Protein AF-A0A430JVH4-F1 (afdb_monomer_lite)

Secondary structure (DSSP, 8-state):
------------------S--TT-------PPP-------------PPPEEE-TTS-EEES-EEE-TT--HHHHHHHHHHHHHTT--EEE--GGGS-HHHHHHHHHHH---GGG-EEEEEE-GGG-SHHHHHHHHHHHHHHHT-S--SEEEESS-------S---------

Foldseek 3Di:
DDDDDDDDDDDDDDDDDPPDDPPPPDPPPDDDPDDPDPDDPDPPPDDADWDQDPVRDIDGPDEDEQAPPDLVRLLVCLLVCVVVPHQEYEEEVVRVNLLSQLVNVVVNPPPNVSHAYEYEYEPVCPDPVSVVVVVVVSCVSSVHPDHNYYYHPDDDDDPPPPDDPPDDDDD

Structure (mmCIF, N/CA/C/O backbone):
data_AF-A0A430JVH4-F1
#
_entry.id   AF-A0A430JVH4-F1
#
loop_
_atom_site.group_PDB
_atom_site.id
_atom_site.type_symbol
_atom_site.label_atom_id
_atom_site.label_alt_id
_atom_site.label_comp_id
_atom_site.label_asym_id
_atom_site.label_entity_id
_atom_site.label_seq_id
_atom_site.pdbx_PDB_ins_code
_atom_site.Cartn_x
_atom_site.Cartn_y
_atom_site.Cartn_z
_atom_site.occupancy
_atom_site.B_iso_or_equiv
_atom_site.auth_seq_id
_atom_site.auth_comp_id
_atom_site.auth_asym_id
_atom_site.auth_atom_id
_atom_site.pdbx_PDB_model_num
ATOM 1 N N . MET A 1 1 ? 38.873 -17.506 11.733 1.00 33.72 1 MET A N 1
ATOM 2 C CA . MET A 1 1 ? 40.228 -17.016 11.383 1.00 33.72 1 MET A CA 1
ATOM 3 C C . MET A 1 1 ? 40.065 -16.053 10.216 1.00 33.72 1 MET A C 1
ATOM 5 O O . MET A 1 1 ? 39.744 -16.493 9.129 1.00 33.72 1 MET A O 1
ATOM 9 N N . CYS A 1 2 ? 39.865 -14.765 10.485 1.00 24.67 2 CYS A N 1
ATOM 10 C CA . CYS A 1 2 ? 40.902 -13.756 10.731 1.00 24.67 2 CYS A CA 1
ATOM 11 C C . CYS A 1 2 ? 41.725 -13.458 9.471 1.00 24.67 2 CYS A C 1
ATOM 13 O O . CYS A 1 2 ? 42.606 -14.238 9.124 1.00 24.67 2 CYS A O 1
ATOM 15 N N . ASN A 1 3 ? 41.503 -12.289 8.864 1.00 29.66 3 ASN A N 1
ATOM 16 C CA . ASN A 1 3 ? 42.648 -11.437 8.570 1.00 29.66 3 ASN A CA 1
ATOM 17 C C . ASN A 1 3 ? 42.282 -9.946 8.562 1.00 29.66 3 ASN A C 1
ATOM 19 O O . ASN A 1 3 ? 41.689 -9.422 7.623 1.00 29.66 3 ASN A O 1
ATOM 23 N N . GLU A 1 4 ? 42.669 -9.286 9.652 1.00 30.41 4 GLU A N 1
ATOM 24 C CA . GLU A 1 4 ? 42.861 -7.845 9.767 1.00 30.41 4 GLU A CA 1
ATOM 25 C C . GLU A 1 4 ? 44.056 -7.396 8.909 1.00 30.41 4 GLU A C 1
ATOM 27 O O . GLU A 1 4 ? 45.130 -7.994 8.957 1.00 30.41 4 GLU A O 1
ATOM 32 N N . ARG A 1 5 ? 43.935 -6.242 8.243 1.00 38.41 5 ARG A N 1
ATOM 33 C CA . ARG A 1 5 ? 45.080 -5.347 8.008 1.00 38.41 5 ARG A CA 1
ATOM 34 C C . ARG A 1 5 ? 44.759 -3.945 8.523 1.00 38.41 5 ARG A C 1
ATOM 36 O O . ARG A 1 5 ? 44.088 -3.152 7.876 1.00 38.41 5 ARG A O 1
ATOM 43 N N . LYS A 1 6 ? 45.289 -3.667 9.716 1.00 36.75 6 LYS A N 1
ATOM 44 C CA . LYS A 1 6 ? 45.684 -2.345 10.246 1.00 36.75 6 LYS A CA 1
ATOM 45 C C . LYS A 1 6 ? 46.697 -1.708 9.272 1.00 36.75 6 LYS A C 1
ATOM 47 O O . LYS A 1 6 ? 47.440 -2.447 8.641 1.00 36.75 6 LYS A O 1
ATOM 52 N N . ARG A 1 7 ? 46.900 -0.400 9.106 1.00 35.03 7 ARG A N 1
ATOM 53 C CA . ARG A 1 7 ? 46.450 0.890 9.668 1.00 35.03 7 ARG A CA 1
ATOM 54 C C . ARG A 1 7 ? 47.053 1.943 8.714 1.00 35.03 7 ARG A C 1
ATOM 56 O O . ARG A 1 7 ? 48.155 1.710 8.225 1.00 35.03 7 ARG A O 1
ATOM 63 N N . ARG A 1 8 ? 46.463 3.133 8.586 1.00 32.12 8 ARG A N 1
ATOM 64 C CA . ARG A 1 8 ? 47.230 4.397 8.573 1.00 32.12 8 ARG A CA 1
ATOM 65 C C . ARG A 1 8 ? 46.324 5.541 9.023 1.00 32.12 8 ARG A C 1
ATOM 67 O O . ARG A 1 8 ? 45.217 5.694 8.527 1.00 32.12 8 ARG A O 1
ATOM 74 N N . ALA A 1 9 ? 46.801 6.264 10.029 1.00 38.19 9 ALA A N 1
ATOM 75 C CA . ALA A 1 9 ? 46.170 7.441 10.598 1.00 38.19 9 ALA A CA 1
ATOM 76 C C . ALA A 1 9 ? 46.293 8.621 9.622 1.00 38.19 9 ALA A C 1
ATOM 78 O O . ALA A 1 9 ? 47.382 8.875 9.107 1.00 38.19 9 ALA A O 1
ATOM 79 N N . GLY A 1 10 ? 45.185 9.325 9.395 1.00 33.25 10 GLY A N 1
ATOM 80 C CA . GLY A 1 10 ? 45.123 10.620 8.722 1.00 33.25 10 GLY A CA 1
ATOM 81 C C . GLY A 1 10 ? 44.377 11.602 9.625 1.00 33.25 10 GLY A C 1
ATOM 82 O O . GLY A 1 10 ? 43.390 11.226 10.252 1.00 33.25 10 GLY A O 1
ATOM 83 N N . ALA A 1 11 ? 44.915 12.812 9.752 1.00 38.31 11 ALA A N 1
ATOM 84 C CA . ALA A 1 11 ? 44.455 13.888 10.628 1.00 38.31 11 ALA A CA 1
ATOM 85 C C . ALA A 1 11 ? 42.992 14.318 10.361 1.00 38.31 11 ALA A C 1
ATOM 87 O O . ALA A 1 11 ? 42.513 14.152 9.237 1.00 38.31 11 ALA A O 1
ATOM 88 N N . PRO A 1 12 ? 42.280 14.904 11.346 1.00 36.97 12 PRO A N 1
ATOM 89 C CA . PRO A 1 12 ? 40.946 15.439 11.113 1.00 36.97 12 PRO A CA 1
ATOM 90 C C . PRO A 1 12 ? 41.039 16.706 10.254 1.00 36.97 12 PRO A C 1
ATOM 92 O O . PRO A 1 12 ? 41.523 17.745 10.699 1.00 36.97 12 PRO A O 1
ATOM 95 N N . MET A 1 13 ? 40.579 16.608 9.009 1.00 35.59 13 MET A N 1
ATOM 96 C CA . MET A 1 13 ? 40.293 17.769 8.170 1.00 35.59 13 MET A CA 1
ATOM 97 C C . MET A 1 13 ? 39.001 18.405 8.682 1.00 35.59 13 MET A C 1
ATOM 99 O O . MET A 1 13 ? 37.939 17.783 8.634 1.00 35.59 13 MET A O 1
ATOM 103 N N . GLY A 1 14 ? 39.114 19.625 9.207 1.00 38.59 14 GLY A N 1
ATOM 104 C CA . GLY A 1 14 ? 37.968 20.469 9.516 1.00 38.59 14 GLY A CA 1
ATOM 105 C C . GLY A 1 14 ? 37.139 20.693 8.256 1.00 38.59 14 GLY A C 1
ATOM 106 O O . GLY A 1 14 ? 37.678 21.020 7.200 1.00 38.59 14 GLY A O 1
ATOM 107 N N . VAL A 1 15 ? 35.832 20.479 8.370 1.00 39.53 15 VAL A N 1
ATOM 108 C CA . VAL A 1 15 ? 34.867 20.922 7.369 1.00 39.53 15 VAL A CA 1
ATOM 109 C C . VAL A 1 15 ? 34.113 22.100 7.961 1.00 39.53 15 VAL A C 1
ATOM 111 O O . VAL A 1 15 ? 33.334 21.959 8.901 1.00 39.53 15 VAL A O 1
ATOM 114 N N . ASP A 1 16 ? 34.404 23.276 7.419 1.00 34.78 16 ASP A N 1
ATOM 115 C CA . ASP A 1 16 ? 33.638 24.491 7.640 1.00 34.78 16 ASP A CA 1
ATOM 116 C C . ASP A 1 16 ? 32.225 24.284 7.081 1.00 34.78 16 ASP A C 1
ATOM 118 O O . ASP A 1 16 ? 32.005 24.263 5.870 1.00 34.78 16 ASP A O 1
ATOM 122 N N . THR A 1 17 ? 31.246 24.099 7.962 1.00 42.62 17 THR A N 1
ATOM 123 C CA . THR A 1 17 ? 29.825 24.188 7.605 1.00 42.62 17 THR A CA 1
ATOM 124 C C . THR A 1 17 ? 29.453 25.655 7.368 1.00 42.62 17 THR A C 1
ATOM 126 O O . THR A 1 17 ? 29.526 26.441 8.317 1.00 42.62 17 THR A O 1
ATOM 129 N N . PRO A 1 18 ? 28.995 26.061 6.168 1.00 37.47 18 PRO A N 1
ATOM 130 C CA . PRO A 1 18 ? 28.419 27.384 5.989 1.00 37.47 18 PRO A CA 1
ATOM 131 C C . PRO A 1 18 ? 27.057 27.440 6.689 1.00 37.47 18 PRO A C 1
ATOM 133 O O . PRO A 1 18 ? 26.080 26.800 6.294 1.00 37.47 18 PRO A O 1
ATOM 136 N N . ALA A 1 19 ? 27.009 28.217 7.767 1.00 47.41 19 ALA A N 1
ATOM 137 C CA . ALA A 1 19 ? 25.801 28.561 8.492 1.00 47.41 19 ALA A CA 1
ATOM 138 C C . ALA A 1 19 ? 24.900 29.455 7.624 1.00 47.41 19 ALA A C 1
ATOM 140 O O . ALA A 1 19 ? 25.112 30.661 7.555 1.00 47.41 19 ALA A O 1
ATOM 141 N N . SER A 1 20 ? 23.919 28.870 6.928 1.00 54.16 20 SER A N 1
ATOM 142 C CA . SER A 1 20 ? 22.645 29.518 6.540 1.00 54.16 20 SER A CA 1
ATOM 143 C C . SER A 1 20 ? 21.803 28.613 5.629 1.00 54.16 20 SER A C 1
ATOM 145 O O . SER A 1 20 ? 21.691 28.813 4.425 1.00 54.16 20 SER A O 1
ATOM 147 N N . ALA A 1 21 ? 21.155 27.613 6.225 1.00 40.06 21 ALA A N 1
ATOM 148 C CA . ALA A 1 21 ? 20.089 26.836 5.597 1.00 40.06 21 ALA A CA 1
ATOM 149 C C . ALA A 1 21 ? 18.728 27.290 6.183 1.00 40.06 21 ALA A C 1
ATOM 151 O O . ALA A 1 21 ? 18.436 26.964 7.334 1.00 40.06 21 ALA A O 1
ATOM 152 N N . PRO A 1 22 ? 17.870 28.026 5.442 1.00 44.81 22 PRO A N 1
ATOM 153 C CA . PRO A 1 22 ? 16.631 28.635 5.970 1.00 44.81 22 PRO A CA 1
ATOM 154 C C . PRO A 1 22 ? 15.504 27.665 6.385 1.00 44.81 22 PRO A C 1
ATOM 156 O O . PRO A 1 22 ? 14.442 28.106 6.814 1.00 44.81 22 PRO A O 1
ATOM 159 N N . TRP A 1 23 ? 15.713 26.357 6.244 1.00 42.62 23 TRP A N 1
ATOM 160 C CA . TRP A 1 23 ? 14.720 25.287 6.389 1.00 42.62 23 TRP A CA 1
ATOM 161 C C . TRP A 1 23 ? 14.896 24.484 7.689 1.00 42.62 23 TRP A C 1
ATOM 163 O O . TRP A 1 23 ? 14.055 23.659 8.025 1.00 42.62 23 TRP A O 1
ATOM 173 N N . LEU A 1 24 ? 15.924 24.808 8.485 1.00 34.84 24 LEU A N 1
ATOM 174 C CA . LEU A 1 24 ? 16.132 24.321 9.855 1.00 34.84 24 LEU A CA 1
ATOM 175 C C . LEU A 1 24 ? 15.385 25.170 10.904 1.00 34.84 24 LEU A C 1
ATOM 177 O O . LEU A 1 24 ? 15.891 25.451 11.988 1.00 34.84 24 LEU A O 1
ATOM 181 N N . LYS A 1 25 ? 14.157 25.597 10.602 1.00 3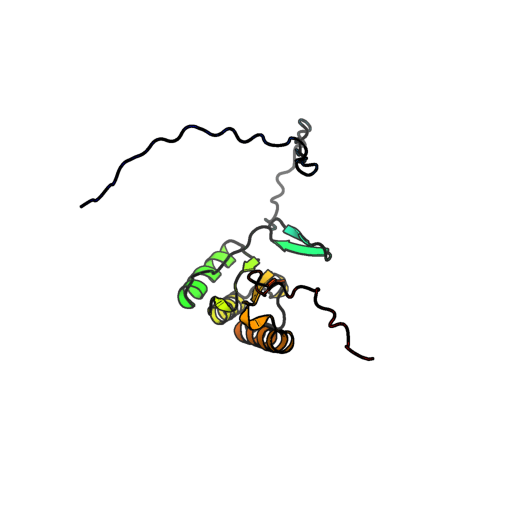8.44 25 LYS A N 1
ATOM 182 C CA . LYS A 1 25 ? 13.226 26.033 11.647 1.00 38.44 25 LYS A CA 1
ATOM 183 C C . LYS A 1 25 ? 12.342 24.851 11.990 1.00 38.44 25 LYS A C 1
ATOM 185 O O . LYS A 1 25 ? 11.221 24.738 11.507 1.00 38.44 25 LYS A O 1
ATOM 190 N N . THR A 1 26 ? 12.877 23.966 12.823 1.00 43.88 26 THR A N 1
ATOM 191 C CA . THR A 1 26 ? 12.065 23.043 13.608 1.00 43.88 26 THR A CA 1
ATOM 192 C C . THR A 1 26 ? 11.020 23.889 14.322 1.00 43.88 26 THR A C 1
ATOM 194 O O . THR A 1 26 ? 11.367 24.696 15.187 1.00 43.88 26 THR A O 1
ATOM 197 N N . GLN A 1 27 ? 9.749 23.757 13.943 1.00 42.09 27 GLN A N 1
ATOM 198 C CA . GLN A 1 27 ? 8.673 24.169 14.827 1.00 42.09 27 GLN A CA 1
ATOM 199 C C . GLN A 1 27 ? 8.782 23.270 16.055 1.00 42.09 27 GLN A C 1
ATOM 201 O O . GLN A 1 27 ? 8.371 22.114 16.056 1.00 42.09 27 GLN A O 1
ATOM 206 N N . GLN A 1 28 ? 9.447 23.787 17.081 1.00 37.59 28 GLN A N 1
ATOM 207 C CA . GLN A 1 28 ? 9.291 23.292 18.431 1.00 37.59 28 GLN A CA 1
ATOM 208 C C . GLN A 1 28 ? 7.835 23.567 18.789 1.00 37.59 28 GLN A C 1
ATOM 210 O O . GLN A 1 28 ? 7.480 24.693 19.128 1.00 37.59 28 GLN A O 1
ATOM 215 N N . ASN A 1 29 ? 6.982 22.551 18.660 1.00 36.75 29 ASN A N 1
ATOM 216 C CA . ASN A 1 29 ? 5.701 22.546 19.346 1.00 36.75 29 ASN A CA 1
ATOM 217 C C . ASN A 1 29 ? 6.014 22.506 20.842 1.00 36.75 29 ASN A C 1
ATOM 219 O O . ASN A 1 29 ? 6.218 21.444 21.428 1.00 36.75 29 ASN A O 1
ATOM 223 N N . THR A 1 30 ? 6.127 23.682 21.448 1.00 42.62 30 THR A N 1
ATOM 224 C CA . THR A 1 30 ? 6.111 23.825 22.893 1.00 42.62 30 THR A CA 1
ATOM 225 C C . THR A 1 30 ? 4.695 23.502 23.356 1.00 42.62 30 THR A C 1
ATOM 227 O O . THR A 1 30 ? 3.730 24.176 22.999 1.00 42.62 30 THR A O 1
ATOM 230 N N . VAL A 1 31 ? 4.554 22.417 24.116 1.00 36.66 31 VAL A N 1
ATOM 231 C CA . VAL A 1 31 ? 3.300 22.103 24.804 1.00 36.66 31 VAL A CA 1
ATOM 232 C C . VAL A 1 31 ? 3.068 23.211 25.839 1.00 36.66 31 VAL A C 1
ATOM 234 O O . VAL A 1 31 ? 3.961 23.441 26.657 1.00 36.66 31 VAL A O 1
ATOM 237 N N . PRO A 1 32 ? 1.930 23.929 25.834 1.00 38.81 32 PRO A N 1
ATOM 238 C CA 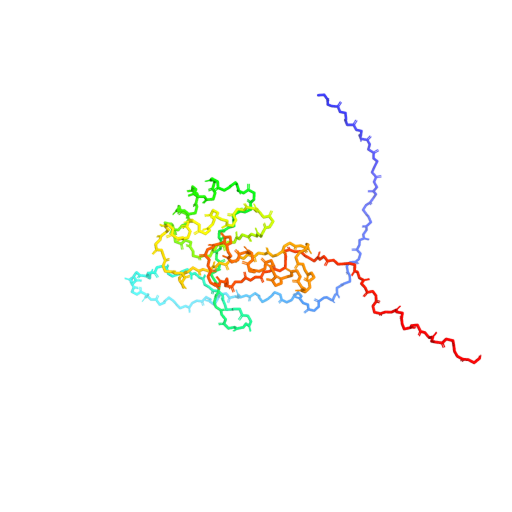. PRO A 1 32 ? 1.668 24.935 26.852 1.00 38.81 32 PRO A CA 1
ATOM 239 C C . PRO A 1 32 ? 1.429 24.242 28.196 1.00 38.81 32 PRO A C 1
ATOM 241 O O . PRO A 1 32 ? 0.512 23.429 28.337 1.00 38.81 32 PRO A O 1
ATOM 244 N N . GLU A 1 33 ? 2.232 24.575 29.201 1.00 42.03 33 GLU A N 1
ATOM 245 C CA . GLU A 1 33 ? 1.963 24.179 30.579 1.00 42.03 33 GLU A CA 1
ATOM 246 C C . GLU A 1 33 ? 0.731 24.928 31.108 1.00 42.03 33 GLU A C 1
ATOM 248 O O . GLU A 1 33 ? 0.721 26.151 31.223 1.00 42.03 33 GLU A O 1
ATOM 253 N N . GLY A 1 34 ? -0.305 24.169 31.481 1.00 39.22 34 GLY A N 1
ATOM 254 C CA . GLY A 1 34 ? -1.296 24.614 32.461 1.00 39.22 34 GLY A CA 1
ATOM 255 C C . GLY A 1 34 ? -2.703 24.924 31.946 1.00 39.22 34 GLY A C 1
ATOM 256 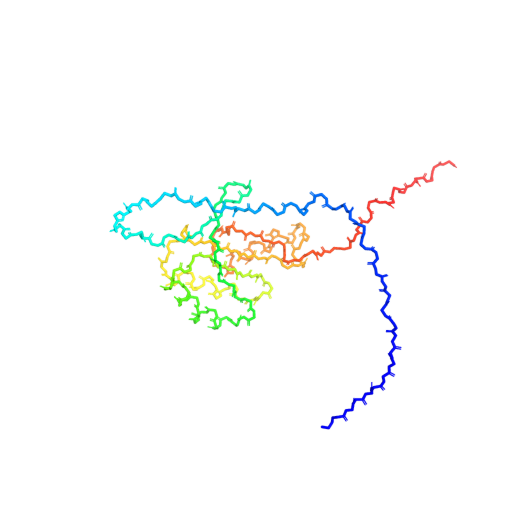O O . GLY A 1 34 ? -3.107 26.079 31.856 1.00 39.22 34 GLY A O 1
ATOM 257 N N . ARG A 1 35 ? -3.528 23.879 31.815 1.00 35.31 35 ARG A N 1
ATOM 258 C CA . ARG A 1 35 ? -4.907 23.868 32.338 1.00 35.31 35 ARG A CA 1
ATOM 259 C C . ARG A 1 35 ? -5.332 22.415 32.538 1.00 35.31 35 ARG A C 1
ATOM 261 O O . ARG A 1 35 ? -5.723 21.752 31.585 1.00 35.31 35 ARG A O 1
ATOM 268 N N . ARG A 1 36 ? -5.256 21.906 33.775 1.00 40.84 36 ARG A N 1
ATOM 269 C CA . ARG A 1 36 ? -5.900 20.632 34.134 1.00 40.84 36 ARG A CA 1
ATOM 270 C C . ARG A 1 36 ? -7.406 20.812 33.966 1.00 40.84 36 ARG A C 1
ATOM 272 O O . ARG A 1 36 ? -8.066 21.351 34.850 1.00 40.84 36 ARG A O 1
ATOM 279 N N . GLN A 1 37 ? -7.937 20.398 32.825 1.00 37.41 37 GLN A N 1
ATOM 280 C CA . GLN A 1 37 ? -9.350 20.077 32.721 1.00 37.41 37 GLN A CA 1
ATOM 281 C C . GLN A 1 37 ? -9.495 18.677 33.316 1.00 37.41 37 GLN A C 1
ATOM 283 O O . GLN A 1 37 ? -8.807 17.749 32.897 1.00 37.41 37 GLN A O 1
ATOM 288 N N . ARG A 1 38 ? -10.306 18.549 34.370 1.00 40.53 38 ARG A N 1
ATOM 289 C CA . ARG A 1 38 ? -10.792 17.243 34.818 1.00 40.53 38 ARG A CA 1
ATOM 290 C C . ARG A 1 38 ? -11.702 16.735 33.704 1.00 40.53 38 ARG A C 1
ATOM 292 O O . ARG A 1 38 ? -12.847 17.168 33.637 1.00 40.53 38 ARG A O 1
ATOM 299 N N . GLY A 1 39 ? -11.144 15.936 32.801 1.00 33.19 39 GLY A N 1
ATOM 300 C CA . GLY A 1 39 ? -11.920 15.161 31.846 1.00 33.19 39 GLY A CA 1
ATOM 301 C C . GLY A 1 39 ? -12.646 14.063 32.606 1.00 33.19 39 GLY A C 1
ATOM 302 O O . GLY A 1 39 ? -12.047 13.399 33.453 1.00 33.19 39 GLY A O 1
ATOM 303 N N . THR A 1 40 ? -13.944 13.958 32.365 1.00 35.25 40 THR A N 1
ATOM 304 C CA . THR A 1 40 ? -14.736 12.772 32.662 1.00 35.25 40 THR A CA 1
ATOM 305 C C . THR A 1 40 ? -14.102 11.583 31.942 1.00 35.25 40 THR A C 1
ATOM 307 O O . THR A 1 40 ? -13.570 11.732 30.844 1.00 35.25 40 THR A O 1
ATOM 310 N N . GLU A 1 41 ? -14.061 10.434 32.611 1.00 43.22 41 GLU A N 1
ATOM 311 C CA . GLU A 1 41 ? -13.608 9.165 32.041 1.00 43.22 41 GLU A CA 1
ATOM 312 C C . GLU A 1 41 ? -14.666 8.698 31.037 1.00 43.22 41 GLU A C 1
ATOM 314 O O . GLU A 1 41 ? -15.515 7.873 31.352 1.00 43.22 41 GLU A O 1
ATOM 319 N N . ASP A 1 42 ? -14.656 9.297 29.853 1.00 40.09 42 ASP A N 1
ATOM 320 C CA . ASP A 1 42 ? -15.389 8.798 28.703 1.00 40.09 42 ASP A CA 1
ATOM 321 C C . ASP A 1 42 ? -14.385 7.975 27.888 1.00 40.09 42 ASP A C 1
ATOM 323 O O . ASP A 1 42 ? -13.365 8.487 27.420 1.00 40.09 42 ASP A O 1
ATOM 327 N N . GLU A 1 43 ? -14.616 6.664 27.829 1.00 49.41 43 GLU A N 1
ATOM 328 C CA . GLU A 1 43 ? -13.820 5.700 27.073 1.00 49.41 43 GLU A CA 1
ATOM 329 C C . GLU A 1 43 ? -13.800 6.122 25.593 1.00 49.41 43 GLU A C 1
ATOM 331 O O . GLU A 1 43 ? -14.770 5.915 24.867 1.00 49.41 43 GLU A O 1
ATOM 336 N N . GLU A 1 44 ? -12.717 6.762 25.138 1.00 52.91 44 GLU A N 1
ATOM 337 C CA . GLU A 1 44 ? -12.538 7.041 23.714 1.00 52.91 44 GLU A CA 1
ATOM 338 C C . GLU A 1 44 ? -12.364 5.708 22.981 1.00 52.91 44 GLU A C 1
ATOM 340 O O . GLU A 1 44 ? -11.305 5.077 23.049 1.00 52.91 44 GLU A O 1
ATOM 345 N N . GLU A 1 45 ? -13.418 5.261 22.294 1.00 53.41 45 GLU A N 1
ATOM 346 C CA . GLU A 1 45 ? -13.329 4.211 21.283 1.00 53.41 45 GLU A CA 1
ATOM 347 C C . GLU A 1 45 ? -12.159 4.545 20.352 1.00 53.41 45 GLU A C 1
ATOM 349 O O . GLU A 1 45 ? -12.160 5.562 19.657 1.00 53.41 45 GLU A O 1
ATOM 354 N N . GLY A 1 46 ? -11.118 3.710 20.429 1.00 55.31 46 GLY A N 1
ATOM 355 C CA . GLY A 1 46 ? -9.781 3.971 19.911 1.00 55.31 46 GLY A CA 1
ATOM 356 C C . GLY A 1 46 ? -9.735 4.124 18.398 1.00 55.31 46 GLY A C 1
ATOM 357 O O . GLY A 1 46 ? -9.365 3.194 17.683 1.00 55.31 46 GLY A O 1
ATOM 358 N N . ASN A 1 47 ? -10.069 5.312 17.906 1.00 71.00 47 ASN A N 1
ATOM 359 C CA . ASN A 1 47 ? -9.896 5.645 16.507 1.00 71.00 47 ASN A CA 1
ATOM 360 C C . ASN A 1 47 ? -8.405 5.881 16.235 1.00 71.00 47 ASN A C 1
ATOM 362 O O . ASN A 1 47 ? -7.736 6.646 16.936 1.00 71.00 47 ASN A O 1
ATOM 366 N N . MET A 1 48 ? -7.859 5.190 15.235 1.00 80.94 48 MET A N 1
ATOM 367 C CA . MET A 1 48 ? -6.446 5.313 14.887 1.00 80.94 48 MET A CA 1
ATOM 368 C C . MET A 1 48 ? -6.134 6.753 14.479 1.00 80.94 48 MET A C 1
ATOM 370 O O . MET A 1 48 ? -6.890 7.363 13.729 1.00 80.94 48 MET A O 1
ATOM 374 N N . LEU A 1 49 ? -5.009 7.302 14.948 1.00 93.75 49 LEU A N 1
ATOM 375 C CA . LEU A 1 49 ? -4.551 8.614 14.492 1.00 93.75 49 LEU A CA 1
ATOM 376 C C . LEU A 1 49 ? -4.424 8.608 12.963 1.00 93.75 49 LEU A C 1
ATOM 378 O O . LEU A 1 49 ? -3.879 7.668 12.391 1.00 93.75 49 LEU A O 1
ATOM 382 N N . GLU A 1 50 ? -4.862 9.678 12.310 1.00 96.44 50 GLU A N 1
ATOM 383 C CA . GLU A 1 50 ? -4.776 9.844 10.860 1.00 96.44 50 GLU A CA 1
ATOM 384 C C . GLU A 1 50 ? -4.192 11.208 10.488 1.00 96.44 50 GLU A C 1
ATOM 386 O O . GLU A 1 50 ? -4.368 12.204 11.198 1.00 96.44 50 GLU A O 1
ATOM 391 N N . PHE A 1 51 ? -3.580 11.274 9.308 1.00 97.50 51 PHE A N 1
ATOM 392 C CA . PHE A 1 51 ? -3.121 12.511 8.688 1.00 97.50 51 PHE A CA 1
ATOM 393 C C . PHE A 1 51 ? -3.998 12.889 7.493 1.00 97.50 51 PHE A C 1
ATOM 395 O O . PHE A 1 51 ? -4.583 12.037 6.830 1.00 97.50 51 PHE A O 1
ATOM 402 N N . THR A 1 52 ? -4.078 14.190 7.200 1.00 97.81 52 THR A N 1
ATOM 403 C CA . THR A 1 52 ? -4.721 14.687 5.972 1.00 97.81 52 THR A CA 1
ATOM 404 C C . THR A 1 52 ? -3.662 14.848 4.892 1.00 97.81 52 THR A C 1
ATOM 406 O O . THR A 1 52 ? -2.673 15.553 5.099 1.00 97.81 52 THR A O 1
ATOM 409 N N . MET A 1 53 ? -3.860 14.188 3.756 1.00 97.56 53 MET A N 1
ATOM 410 C CA . MET A 1 53 ? -3.007 14.321 2.580 1.00 97.56 53 MET A CA 1
ATOM 411 C C . MET A 1 53 ? -3.300 15.633 1.838 1.00 97.56 53 MET A C 1
ATOM 413 O O . MET A 1 53 ? -4.289 16.320 2.094 1.00 97.56 53 MET A O 1
ATOM 417 N N . ASN A 1 54 ? -2.428 16.004 0.900 1.00 97.81 54 ASN A N 1
ATOM 418 C CA . ASN A 1 54 ? -2.540 17.261 0.148 1.00 97.81 54 ASN A CA 1
ATOM 419 C C . ASN A 1 54 ? -3.774 17.345 -0.773 1.00 97.81 54 ASN A C 1
ATOM 421 O O . ASN A 1 54 ? -4.123 18.434 -1.219 1.00 97.81 54 ASN A O 1
ATOM 425 N N . ASP A 1 55 ? -4.431 16.220 -1.039 1.00 96.69 55 ASP A N 1
ATOM 426 C CA . ASP A 1 55 ? -5.672 16.110 -1.806 1.00 96.69 55 ASP A CA 1
ATOM 427 C C . ASP A 1 55 ? -6.927 16.031 -0.917 1.00 96.69 55 ASP A C 1
ATOM 429 O O . ASP A 1 55 ? -8.027 15.786 -1.410 1.00 96.69 55 ASP A O 1
ATOM 433 N N . GLY A 1 56 ? -6.770 16.234 0.395 1.00 96.88 56 GLY A N 1
ATOM 434 C CA . GLY A 1 56 ? -7.853 16.223 1.375 1.00 96.88 56 GLY A CA 1
ATOM 435 C C . GLY A 1 56 ? -8.267 14.834 1.867 1.00 96.88 56 GLY A C 1
ATOM 436 O O . GLY A 1 56 ? -9.053 14.753 2.811 1.00 96.88 56 GLY A O 1
ATOM 437 N N . ARG A 1 57 ? -7.739 13.743 1.295 1.00 96.00 57 ARG A N 1
ATOM 438 C CA . ARG A 1 57 ? -8.013 12.383 1.782 1.00 96.00 57 ARG A CA 1
ATOM 439 C C . ARG A 1 57 ? -7.276 12.111 3.095 1.00 96.00 57 ARG A C 1
ATOM 441 O O . ARG A 1 57 ? -6.258 12.734 3.402 1.00 96.00 57 ARG A O 1
ATOM 448 N N . ARG A 1 58 ? -7.800 11.171 3.878 1.00 97.06 58 ARG A N 1
ATOM 449 C CA . ARG A 1 58 ? -7.248 10.758 5.174 1.00 97.06 58 ARG A CA 1
ATOM 450 C C . ARG A 1 58 ? -6.413 9.495 5.004 1.00 97.06 58 ARG A C 1
ATOM 452 O O . ARG A 1 58 ? -6.793 8.620 4.236 1.00 97.06 58 ARG A O 1
ATOM 459 N N . ILE A 1 59 ? -5.282 9.420 5.698 1.00 97.88 59 ILE A N 1
ATOM 460 C CA . ILE A 1 59 ? -4.420 8.235 5.747 1.00 97.88 59 ILE A CA 1
ATOM 461 C C . ILE A 1 59 ? -4.152 7.866 7.211 1.00 97.88 59 ILE A C 1
ATOM 463 O O . ILE A 1 59 ? -3.782 8.758 7.985 1.00 97.88 59 ILE A O 1
ATOM 467 N N . PRO A 1 60 ? -4.295 6.591 7.613 1.00 97.81 60 PRO A N 1
ATOM 468 C CA . PRO A 1 60 ? -3.902 6.156 8.947 1.00 97.81 60 PRO A CA 1
ATOM 469 C C . PRO A 1 60 ? -2.418 6.425 9.214 1.00 97.81 60 PRO A C 1
ATOM 471 O O . PRO A 1 60 ? -1.559 6.218 8.359 1.00 97.81 60 PRO A O 1
ATOM 474 N N . ALA A 1 61 ? -2.101 6.899 10.417 1.00 96.81 61 ALA A N 1
ATOM 475 C CA . ALA A 1 61 ? -0.741 7.253 10.814 1.00 96.81 61 ALA A CA 1
ATOM 476 C C . ALA A 1 61 ? 0.187 6.034 10.908 1.00 96.81 61 ALA A C 1
ATOM 478 O O . ALA A 1 61 ? 1.409 6.185 10.856 1.00 96.81 61 ALA A O 1
ATOM 479 N N . VAL A 1 62 ? -0.386 4.839 11.068 1.00 97.31 62 VAL A N 1
ATOM 480 C CA . VAL A 1 62 ? 0.341 3.580 11.209 1.00 97.31 62 VAL A CA 1
ATOM 481 C C . VAL A 1 62 ? -0.160 2.589 10.163 1.00 97.31 62 VAL A C 1
ATOM 483 O O . VAL A 1 62 ? -1.347 2.271 10.116 1.00 97.31 62 VAL A O 1
ATOM 486 N N . GLY A 1 63 ? 0.769 2.072 9.357 1.00 97.56 63 GLY A N 1
ATOM 487 C CA . GLY A 1 63 ? 0.514 1.041 8.355 1.00 97.56 63 GLY A CA 1
ATOM 488 C C . GLY A 1 63 ? 1.303 -0.242 8.607 1.00 97.56 63 GLY A C 1
ATOM 489 O O . GLY A 1 63 ? 2.349 -0.229 9.257 1.00 97.56 63 GLY A O 1
ATOM 490 N N . TYR A 1 64 ? 0.797 -1.354 8.078 1.00 98.50 64 TYR A N 1
ATOM 491 C CA . TYR A 1 64 ? 1.426 -2.670 8.122 1.00 98.50 64 TYR A CA 1
ATOM 492 C C . TYR A 1 64 ? 2.051 -3.002 6.762 1.00 98.50 64 TYR A C 1
ATOM 494 O O . TYR A 1 64 ? 1.345 -3.210 5.774 1.00 98.50 64 TYR A O 1
ATOM 502 N N . GLY A 1 65 ? 3.383 -3.030 6.701 1.00 98.50 65 GLY A N 1
ATOM 503 C CA . GLY A 1 65 ? 4.133 -3.332 5.481 1.00 98.50 65 GLY A CA 1
ATOM 504 C C . GLY A 1 65 ? 4.448 -4.821 5.336 1.00 98.50 65 GLY A C 1
ATOM 505 O O . GLY A 1 65 ? 4.941 -5.438 6.275 1.00 98.50 65 GLY A O 1
ATOM 506 N N . VAL A 1 66 ? 4.238 -5.381 4.141 1.00 98.56 66 VAL A N 1
ATOM 507 C CA . VAL A 1 66 ? 4.455 -6.820 3.856 1.00 98.56 66 VAL A CA 1
ATOM 508 C C . VAL A 1 66 ? 5.730 -7.115 3.050 1.00 98.56 66 VAL A C 1
ATOM 510 O O . VAL A 1 66 ? 5.807 -8.088 2.295 1.00 98.56 66 VAL A O 1
ATOM 513 N N . PHE A 1 67 ? 6.739 -6.248 3.139 1.00 98.12 67 PHE A N 1
ATOM 514 C CA . PHE A 1 67 ? 7.996 -6.431 2.410 1.00 98.12 67 PHE A CA 1
ATOM 515 C C . PHE A 1 67 ? 8.744 -7.686 2.887 1.00 98.12 67 PHE A C 1
ATOM 517 O O . PHE A 1 67 ? 8.817 -7.948 4.083 1.00 98.12 67 PHE A O 1
ATOM 524 N N . LEU A 1 68 ? 9.313 -8.444 1.941 1.00 97.62 68 LEU A N 1
ATOM 525 C CA . LEU A 1 68 ? 10.028 -9.717 2.152 1.00 97.62 68 LEU A CA 1
ATOM 526 C C . LEU A 1 68 ? 9.195 -10.879 2.713 1.00 97.62 68 LEU A C 1
ATOM 528 O O . LEU A 1 68 ? 9.735 -11.972 2.858 1.00 97.62 68 LEU A O 1
ATOM 532 N N . MET A 1 69 ? 7.899 -10.687 2.956 1.00 98.44 69 MET A N 1
ATOM 533 C CA . MET A 1 69 ? 7.006 -11.777 3.337 1.00 98.44 69 MET A CA 1
ATOM 534 C C . MET A 1 69 ? 6.626 -12.614 2.116 1.00 98.44 69 MET A C 1
ATOM 536 O O . MET A 1 69 ? 6.192 -12.094 1.080 1.00 98.44 69 MET A O 1
ATOM 540 N N . THR A 1 70 ? 6.728 -13.929 2.262 1.00 98.62 70 THR A N 1
ATOM 541 C CA . THR A 1 70 ? 6.129 -14.898 1.348 1.00 98.62 70 THR A CA 1
ATOM 542 C C . THR A 1 70 ? 4.599 -14.777 1.359 1.00 98.62 70 THR A C 1
ATOM 544 O O . THR A 1 70 ? 4.013 -14.309 2.337 1.00 98.62 70 THR A O 1
ATOM 547 N N . PRO A 1 71 ? 3.899 -15.246 0.309 1.00 98.50 71 PRO A N 1
ATOM 548 C CA . PRO A 1 71 ? 2.435 -15.280 0.302 1.00 98.50 71 PRO A CA 1
ATOM 549 C C . PRO A 1 71 ? 1.816 -15.979 1.525 1.00 98.50 71 PRO A C 1
ATOM 551 O O . PRO A 1 71 ? 0.788 -15.530 2.022 1.00 98.50 71 PRO A O 1
ATOM 554 N N . ALA A 1 72 ? 2.452 -17.043 2.028 1.00 98.38 72 ALA A N 1
ATOM 555 C CA . ALA A 1 72 ? 1.979 -17.772 3.203 1.00 98.38 72 ALA A CA 1
ATOM 556 C C . ALA A 1 72 ? 2.136 -16.958 4.498 1.00 98.38 72 ALA A C 1
ATOM 558 O O . ALA A 1 72 ? 1.226 -16.946 5.320 1.00 98.38 72 ALA A O 1
ATOM 559 N N . GLU A 1 73 ? 3.251 -16.239 4.662 1.00 98.56 73 GLU A N 1
ATOM 560 C CA . GLU A 1 73 ? 3.460 -15.346 5.812 1.00 98.56 73 GLU A CA 1
ATOM 561 C C . GLU A 1 73 ? 2.470 -14.177 5.800 1.00 98.56 73 GLU A C 1
ATOM 563 O O . GLU A 1 73 ? 1.927 -13.827 6.844 1.00 98.56 73 GLU A O 1
ATOM 568 N N . VAL A 1 74 ? 2.163 -1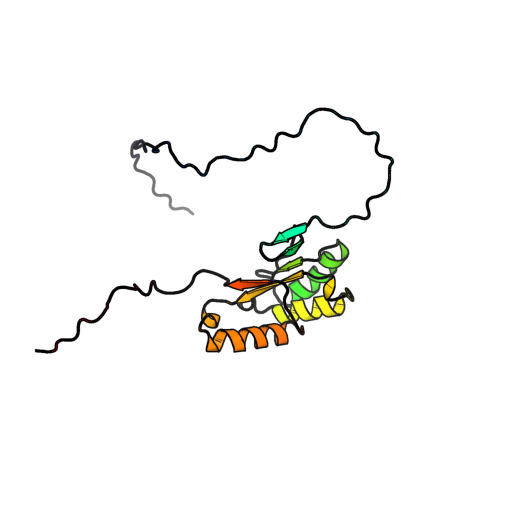3.616 4.624 1.00 98.69 74 VAL A N 1
ATOM 569 C CA . VAL A 1 74 ? 1.140 -12.565 4.492 1.00 98.69 74 VAL A CA 1
ATOM 570 C C . VAL A 1 74 ? -0.229 -13.060 4.962 1.00 98.69 74 VAL A C 1
ATOM 572 O O . VAL A 1 74 ? -0.896 -12.375 5.736 1.00 98.69 74 VAL A O 1
ATOM 575 N N . GLU A 1 75 ? -0.648 -14.247 4.523 1.00 97.88 75 GLU A N 1
ATOM 576 C CA . GLU A 1 75 ? -1.926 -14.840 4.939 1.00 97.88 75 GLU A CA 1
ATOM 577 C C . GLU A 1 75 ? -1.971 -15.213 6.422 1.00 97.88 75 GLU A C 1
ATOM 579 O O . GLU A 1 75 ? -3.048 -15.182 7.010 1.00 97.88 75 GLU A O 1
ATOM 584 N N . ALA A 1 76 ? -0.828 -15.534 7.031 1.00 97.88 76 ALA A N 1
ATOM 585 C CA . ALA A 1 76 ? -0.742 -15.819 8.458 1.00 97.88 76 ALA A CA 1
ATOM 586 C C . ALA A 1 76 ? -0.788 -14.543 9.318 1.00 97.88 76 ALA A C 1
ATOM 588 O O . ALA A 1 76 ? -1.467 -14.525 10.340 1.00 97.88 76 ALA A O 1
ATOM 589 N N . HIS A 1 77 ? -0.104 -13.470 8.905 1.00 98.25 77 HIS A N 1
ATOM 590 C CA . HIS A 1 77 ? 0.089 -12.284 9.747 1.00 98.25 77 HIS A CA 1
ATOM 591 C C . HIS A 1 77 ? -0.944 -11.173 9.551 1.00 98.25 77 HIS A C 1
ATOM 593 O O . HIS A 1 77 ? -1.256 -10.460 10.506 1.00 98.25 77 HIS A O 1
ATOM 599 N N . LEU A 1 78 ? -1.503 -10.998 8.349 1.00 98.38 78 LEU A N 1
ATOM 600 C CA . LEU A 1 78 ? -2.513 -9.956 8.137 1.00 98.38 78 LEU A CA 1
ATOM 601 C C . LEU A 1 78 ? -3.777 -10.135 9.000 1.00 98.38 78 LEU A C 1
ATOM 603 O O . LEU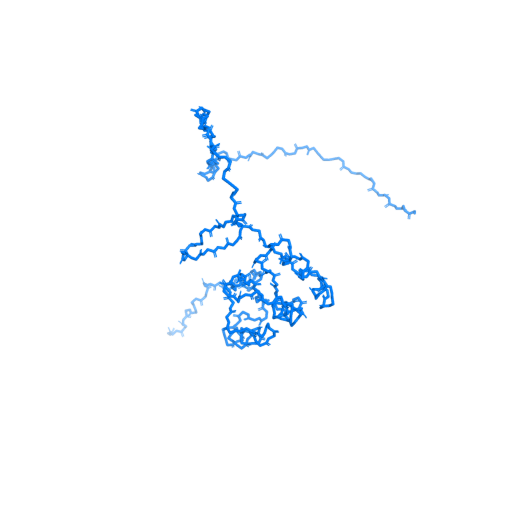 A 1 78 ? -4.251 -9.126 9.520 1.00 98.38 78 LEU A O 1
ATOM 607 N N . PRO A 1 79 ? -4.306 -11.354 9.240 1.00 98.38 79 PRO A N 1
ATOM 608 C CA . PRO A 1 79 ? -5.414 -11.545 10.177 1.00 98.38 79 PRO A CA 1
ATOM 609 C C . PRO A 1 79 ? -5.105 -11.043 11.593 1.00 98.38 79 PRO A C 1
ATOM 611 O O . PRO A 1 79 ? -5.953 -10.410 12.218 1.00 98.38 79 PRO A O 1
ATOM 614 N N . GLU A 1 80 ? -3.883 -11.269 12.082 1.00 98.12 80 GLU A N 1
ATOM 615 C CA . GLU A 1 80 ? -3.438 -10.780 13.392 1.00 98.12 80 GLU A CA 1
ATOM 616 C C . GLU A 1 80 ? -3.340 -9.249 13.404 1.00 98.12 80 GLU A C 1
ATOM 618 O O . GLU A 1 80 ? -3.815 -8.606 14.339 1.00 98.12 80 GLU A O 1
ATOM 623 N N . ALA A 1 81 ? -2.797 -8.650 12.337 1.00 98.00 81 ALA A N 1
ATOM 624 C CA . ALA A 1 81 ? -2.746 -7.198 12.182 1.00 98.00 81 ALA A CA 1
ATOM 625 C C . ALA A 1 81 ? -4.157 -6.581 12.200 1.00 98.00 81 ALA A C 1
ATOM 627 O O . ALA A 1 81 ? -4.409 -5.605 12.910 1.00 98.00 81 ALA A O 1
ATOM 628 N N . PHE A 1 82 ? -5.108 -7.171 11.474 1.00 98.00 82 PHE A N 1
ATOM 629 C CA . PHE A 1 82 ? -6.499 -6.717 11.475 1.00 98.00 82 PHE A CA 1
ATOM 630 C C . PHE A 1 82 ? -7.159 -6.848 12.851 1.00 98.00 82 PHE A C 1
ATOM 632 O O . PHE A 1 82 ? -7.873 -5.927 13.261 1.00 98.00 82 PHE A O 1
ATOM 639 N N . ALA A 1 83 ? -6.881 -7.940 13.572 1.00 97.12 83 ALA A N 1
ATOM 640 C CA . ALA A 1 83 ? -7.408 -8.200 14.911 1.00 97.12 83 ALA A CA 1
ATOM 641 C C . ALA A 1 83 ? -6.932 -7.177 15.953 1.00 97.12 83 ALA A C 1
ATOM 643 O O . ALA A 1 83 ? -7.693 -6.828 16.851 1.00 97.12 83 ALA A O 1
ATOM 644 N N . VAL A 1 84 ? -5.708 -6.653 15.816 1.00 95.81 84 VAL A N 1
ATOM 645 C CA . VAL A 1 84 ? -5.182 -5.588 16.694 1.00 95.81 84 VAL A CA 1
ATOM 646 C C . VAL A 1 84 ? -5.488 -4.173 16.189 1.00 95.81 84 VAL A C 1
ATOM 648 O O . VAL A 1 84 ? -5.006 -3.197 16.758 1.00 95.81 84 VAL A O 1
ATOM 651 N N . GLY A 1 85 ? -6.296 -4.049 15.133 1.00 96.00 85 GLY A N 1
ATOM 652 C CA . GLY A 1 85 ? -6.847 -2.773 14.681 1.00 96.00 85 GLY A CA 1
ATOM 653 C C . GLY A 1 85 ? -6.136 -2.118 13.498 1.00 96.00 85 GLY A C 1
ATOM 654 O O . GLY A 1 85 ? -6.530 -1.018 13.125 1.00 96.00 85 GLY A O 1
ATOM 655 N N . TYR A 1 86 ? -5.147 -2.753 12.852 1.00 97.94 86 TYR A N 1
ATOM 656 C CA . TYR A 1 86 ? -4.557 -2.184 11.633 1.00 97.94 86 TYR A CA 1
ATOM 657 C C . TYR A 1 86 ? -5.617 -2.007 10.545 1.00 97.94 86 TYR A C 1
ATOM 659 O O . TYR A 1 86 ? -6.418 -2.907 10.280 1.00 97.94 86 TYR A O 1
ATOM 667 N N . ARG A 1 87 ? -5.598 -0.837 9.903 1.00 97.94 87 ARG A N 1
ATOM 668 C CA . ARG A 1 87 ? -6.456 -0.518 8.754 1.00 97.94 87 ARG A CA 1
ATOM 669 C C . ARG A 1 87 ? -5.682 -0.060 7.525 1.00 97.94 87 ARG A C 1
ATOM 671 O O . ARG A 1 87 ? -6.233 -0.084 6.436 1.00 97.94 87 ARG A O 1
ATOM 678 N N . HIS A 1 88 ? -4.397 0.271 7.655 1.00 98.56 88 HIS A N 1
ATOM 679 C CA . HIS A 1 88 ? -3.532 0.618 6.525 1.00 98.56 88 HIS A CA 1
ATOM 680 C C . HIS A 1 88 ? -2.573 -0.525 6.192 1.00 98.56 88 HIS A C 1
ATOM 682 O O . HIS A 1 88 ? -1.747 -0.889 7.023 1.00 98.56 88 HIS A O 1
ATOM 688 N N . ILE A 1 89 ? -2.665 -1.076 4.978 1.00 98.75 89 ILE A N 1
ATOM 689 C CA . ILE A 1 89 ? -1.779 -2.139 4.478 1.00 98.75 89 ILE A CA 1
ATOM 690 C C . ILE A 1 89 ? -0.913 -1.608 3.336 1.00 98.75 89 ILE A C 1
ATOM 692 O O . ILE A 1 89 ? -1.422 -1.000 2.395 1.00 98.75 89 ILE A O 1
ATOM 696 N N . ASP A 1 90 ? 0.392 -1.870 3.400 1.00 98.81 90 ASP A N 1
ATOM 697 C CA . ASP A 1 90 ? 1.376 -1.449 2.403 1.00 98.81 90 ASP A CA 1
ATOM 698 C C . ASP A 1 90 ? 2.051 -2.657 1.728 1.00 98.81 90 ASP A C 1
ATOM 700 O O . ASP A 1 90 ? 2.699 -3.487 2.370 1.00 98.81 90 ASP A O 1
ATOM 704 N N . THR A 1 91 ? 1.921 -2.743 0.403 1.00 98.75 91 THR A N 1
ATOM 705 C CA . THR A 1 91 ? 2.541 -3.770 -0.452 1.00 98.75 91 THR A CA 1
ATOM 706 C C . THR A 1 91 ? 3.195 -3.137 -1.691 1.00 98.75 91 THR A C 1
ATOM 708 O O . THR A 1 91 ? 3.361 -1.920 -1.753 1.00 98.75 91 THR A O 1
ATOM 711 N N . ALA A 1 92 ? 3.657 -3.934 -2.654 1.00 98.56 92 ALA A N 1
ATOM 712 C CA . ALA A 1 92 ? 4.140 -3.492 -3.961 1.00 98.56 92 ALA A CA 1
ATOM 713 C C . ALA A 1 92 ? 4.031 -4.628 -4.985 1.00 98.56 92 ALA A C 1
ATOM 715 O O . ALA A 1 92 ? 4.168 -5.803 -4.628 1.00 98.56 92 ALA A O 1
ATOM 716 N N . ASN A 1 93 ? 3.913 -4.295 -6.273 1.00 97.31 93 ASN A N 1
ATOM 717 C CA . ASN A 1 93 ? 3.852 -5.311 -7.328 1.00 97.31 93 ASN A CA 1
ATOM 718 C C . ASN A 1 93 ? 5.115 -6.195 -7.373 1.00 97.31 93 ASN A C 1
ATOM 720 O O . ASN A 1 93 ? 5.025 -7.405 -7.583 1.00 97.31 93 ASN A O 1
ATOM 724 N N . ALA A 1 94 ? 6.281 -5.615 -7.079 1.00 97.38 94 ALA A N 1
ATOM 725 C CA . ALA A 1 94 ? 7.563 -6.313 -7.009 1.00 97.38 94 ALA A CA 1
ATOM 726 C C . ALA A 1 94 ? 7.730 -7.222 -5.783 1.00 97.38 94 ALA A C 1
ATOM 728 O O . ALA A 1 94 ? 8.725 -7.936 -5.696 1.00 97.38 94 ALA A O 1
ATOM 729 N N . TYR A 1 95 ? 6.802 -7.203 -4.822 1.00 98.19 95 TYR A N 1
ATOM 730 C CA . TYR A 1 95 ? 6.856 -8.120 -3.678 1.00 98.19 95 TYR A CA 1
ATOM 731 C C . TYR A 1 95 ? 6.236 -9.479 -4.016 1.00 98.19 95 TYR A C 1
ATOM 733 O O . TYR A 1 95 ? 6.403 -10.435 -3.266 1.00 98.19 95 TYR A O 1
ATOM 741 N N . PHE A 1 96 ? 5.521 -9.578 -5.145 1.00 97.62 96 PHE A N 1
ATOM 742 C CA . PHE A 1 96 ? 4.881 -10.803 -5.635 1.00 97.62 96 PHE A CA 1
ATOM 743 C C . PHE A 1 96 ? 3.884 -11.449 -4.652 1.00 97.62 96 PHE A C 1
ATOM 745 O O . PHE A 1 96 ? 3.502 -12.607 -4.823 1.00 97.62 96 PHE A O 1
ATOM 752 N N . ASN A 1 97 ? 3.409 -10.695 -3.655 1.00 98.44 97 ASN A N 1
ATOM 753 C CA . ASN A 1 97 ? 2.502 -11.169 -2.608 1.00 98.44 97 ASN A CA 1
ATOM 754 C C . ASN A 1 97 ? 1.127 -10.466 -2.599 1.00 98.44 97 ASN A C 1
ATOM 756 O O . ASN A 1 97 ? 0.286 -10.783 -1.765 1.00 98.44 97 ASN A O 1
ATOM 760 N N . GLU A 1 98 ? 0.826 -9.606 -3.579 1.00 98.75 98 GLU A N 1
ATOM 761 C CA . GLU A 1 98 ? -0.463 -8.891 -3.686 1.00 98.75 98 GLU A CA 1
ATOM 762 C C . GLU A 1 98 ? -1.683 -9.825 -3.704 1.00 98.75 98 GLU A C 1
ATOM 764 O O . GLU A 1 98 ? -2.702 -9.522 -3.095 1.00 98.75 98 GLU A O 1
ATOM 769 N N . LYS A 1 99 ? -1.570 -11.012 -4.318 1.00 98.81 99 LYS A N 1
ATOM 770 C CA . LYS A 1 99 ? -2.650 -12.015 -4.280 1.00 98.81 99 LYS A CA 1
ATOM 771 C C . LYS A 1 99 ? -2.954 -12.519 -2.870 1.00 98.81 99 LYS A C 1
ATOM 773 O O . LYS A 1 99 ? -4.099 -12.854 -2.587 1.00 98.81 99 LYS A O 1
ATOM 778 N N . ALA A 1 100 ? -1.940 -12.621 -2.014 1.00 98.81 100 ALA A N 1
ATOM 779 C CA . ALA A 1 100 ? -2.122 -13.009 -0.619 1.00 98.81 100 ALA A CA 1
ATOM 780 C C . ALA A 1 100 ? -2.747 -11.867 0.190 1.00 98.81 100 ALA A C 1
ATOM 782 O O . ALA A 1 100 ? -3.678 -12.110 0.951 1.00 98.81 100 ALA A O 1
ATOM 783 N N . VAL A 1 101 ? -2.320 -10.621 -0.057 1.00 98.81 101 VAL A N 1
ATOM 784 C CA . VAL A 1 101 ? -2.945 -9.425 0.536 1.00 98.81 101 VAL A CA 1
ATOM 785 C C . VAL A 1 101 ? -4.434 -9.368 0.193 1.00 98.81 101 VAL A C 1
ATOM 787 O O . VAL A 1 101 ? -5.260 -9.251 1.092 1.00 98.81 101 VAL A O 1
ATOM 790 N N . GLY A 1 102 ? -4.788 -9.531 -1.086 1.00 98.69 102 GLY A N 1
ATOM 791 C CA . GLY A 1 102 ? -6.180 -9.550 -1.539 1.00 98.69 102 GLY A CA 1
ATOM 792 C C . GLY A 1 102 ? -7.027 -10.624 -0.856 1.00 98.69 102 GLY A C 1
ATOM 793 O O . GLY A 1 102 ? -8.114 -10.346 -0.347 1.00 98.69 102 GLY A O 1
ATOM 794 N N . ARG A 1 103 ? -6.497 -11.853 -0.756 1.00 98.75 103 ARG A N 1
ATOM 795 C CA . ARG A 1 103 ? -7.156 -12.947 -0.023 1.00 98.75 103 ARG A CA 1
ATOM 796 C C . ARG A 1 103 ? -7.368 -12.614 1.451 1.00 98.75 103 ARG A C 1
ATOM 798 O O . ARG A 1 103 ? -8.467 -12.847 1.945 1.00 98.75 103 ARG A O 1
ATOM 805 N N . ALA A 1 104 ? -6.353 -12.081 2.130 1.00 98.56 104 ALA A N 1
ATOM 806 C CA . ALA A 1 104 ? -6.436 -11.732 3.544 1.00 98.56 104 ALA A CA 1
ATOM 807 C C . ALA A 1 104 ? -7.444 -10.604 3.798 1.00 98.56 104 ALA A C 1
ATOM 809 O O . ALA A 1 104 ? -8.253 -10.709 4.716 1.00 98.56 104 ALA A O 1
ATOM 810 N N . VAL A 1 105 ? -7.455 -9.568 2.952 1.00 98.44 105 VAL A N 1
ATOM 811 C CA . VAL A 1 105 ? -8.445 -8.484 3.019 1.00 98.44 105 VAL A CA 1
ATOM 812 C C . VAL A 1 105 ? -9.856 -9.038 2.851 1.00 98.44 105 VAL A C 1
ATOM 814 O O . VAL A 1 105 ? -10.703 -8.808 3.709 1.00 98.44 105 VAL A O 1
ATOM 817 N N . ARG A 1 106 ? -10.107 -9.848 1.818 1.00 98.12 106 ARG A N 1
ATOM 818 C CA . ARG A 1 106 ? -11.426 -10.457 1.603 1.00 98.12 106 ARG A CA 1
ATOM 819 C C . ARG A 1 106 ? -11.847 -11.374 2.756 1.00 98.12 106 ARG A C 1
ATOM 821 O O . ARG A 1 106 ? -13.008 -11.370 3.147 1.00 98.12 106 ARG A O 1
ATOM 828 N N . ALA A 1 107 ? -10.915 -12.158 3.295 1.00 98.06 107 ALA A N 1
ATOM 829 C CA . ALA A 1 107 ? -11.175 -13.061 4.414 1.00 98.06 107 ALA A CA 1
ATOM 830 C C . ALA A 1 107 ? -11.394 -12.329 5.747 1.00 98.06 107 ALA A C 1
ATOM 832 O O . ALA A 1 107 ? -12.024 -12.894 6.636 1.00 98.06 107 ALA A O 1
ATOM 833 N N . SER A 1 108 ? -10.906 -11.090 5.886 1.00 97.88 108 SER A N 1
ATOM 834 C CA . SER A 1 108 ? -11.065 -10.304 7.115 1.00 97.88 108 SER A CA 1
ATOM 835 C C . SER A 1 108 ? -12.522 -9.947 7.421 1.00 97.88 108 SER A C 1
ATOM 837 O O . SER A 1 108 ? -12.864 -9.729 8.579 1.00 97.88 108 SER A O 1
ATOM 839 N N . GLY A 1 109 ? -13.376 -9.865 6.393 1.00 97.75 109 GLY A N 1
ATOM 840 C CA . GLY A 1 109 ? -14.756 -9.390 6.520 1.00 97.75 109 GLY A CA 1
ATOM 841 C C . GLY A 1 109 ? -14.891 -7.896 6.844 1.00 97.75 109 GLY A C 1
ATOM 842 O O . GLY A 1 109 ? -16.014 -7.429 7.012 1.00 97.75 109 GLY A O 1
ATOM 843 N N . ILE A 1 110 ? -13.783 -7.149 6.920 1.00 98.06 110 ILE A N 1
ATOM 844 C CA . ILE A 1 110 ? -13.786 -5.698 7.128 1.00 98.06 110 ILE A CA 1
ATOM 845 C C . ILE A 1 110 ? -14.294 -5.026 5.841 1.00 98.06 110 ILE A C 1
ATOM 847 O O . ILE A 1 110 ? -13.802 -5.374 4.759 1.00 98.06 110 ILE A O 1
ATOM 851 N N . PRO A 1 111 ? -15.247 -4.076 5.921 1.00 98.19 111 PRO A N 1
ATOM 852 C CA . PRO A 1 111 ? -15.678 -3.300 4.763 1.00 98.19 111 PRO A CA 1
ATOM 853 C C . PRO A 1 111 ? -14.483 -2.670 4.043 1.00 98.19 111 PRO A C 1
ATOM 855 O O . PRO A 1 111 ? -13.556 -2.155 4.671 1.00 98.19 111 PRO A O 1
ATOM 858 N N . ARG A 1 112 ? -14.465 -2.729 2.709 1.00 98.25 112 ARG A N 1
ATOM 859 C CA . ARG A 1 112 ? -13.297 -2.308 1.918 1.00 98.25 112 ARG A CA 1
ATOM 860 C C . ARG A 1 112 ? -12.965 -0.832 2.151 1.00 98.25 112 ARG A C 1
ATOM 862 O O . ARG A 1 112 ? -11.790 -0.478 2.156 1.00 98.25 112 ARG A O 1
ATOM 869 N N . GLU A 1 113 ? -13.976 -0.004 2.367 1.00 97.44 113 GLU A N 1
ATOM 870 C CA . GLU A 1 113 ? -13.896 1.424 2.669 1.00 97.44 113 GLU A CA 1
ATOM 871 C C . GLU A 1 113 ? -13.277 1.750 4.037 1.00 97.44 113 GLU A C 1
ATOM 873 O O . GLU A 1 113 ? -12.796 2.863 4.229 1.00 97.44 113 GLU A O 1
ATOM 878 N N . GLU A 1 114 ? -13.232 0.791 4.966 1.00 97.12 114 GLU A N 1
ATOM 879 C CA . GLU A 1 114 ? -12.539 0.939 6.254 1.00 97.12 114 GLU A CA 1
ATOM 880 C C . GLU A 1 114 ? -11.045 0.592 6.159 1.00 97.12 114 GLU A C 1
ATOM 882 O O . GLU A 1 114 ? -10.298 0.779 7.119 1.00 97.12 114 GLU A O 1
ATOM 887 N N . LEU A 1 115 ? -10.593 0.070 5.016 1.00 98.25 115 LEU A N 1
ATOM 888 C CA . LEU A 1 115 ? -9.202 -0.289 4.770 1.00 98.25 115 LEU A CA 1
ATOM 889 C C . LEU A 1 115 ? -8.536 0.733 3.850 1.00 98.25 115 LEU A C 1
ATOM 891 O O . LEU A 1 115 ? -9.067 1.105 2.809 1.00 98.25 115 LEU A O 1
ATOM 895 N N . PHE A 1 116 ? -7.313 1.117 4.194 1.00 98.56 116 PHE A N 1
ATOM 896 C CA . PHE A 1 116 ? -6.443 1.945 3.374 1.00 98.56 116 PHE A CA 1
ATOM 897 C C . PHE A 1 116 ? -5.358 1.066 2.741 1.00 98.56 116 PHE A C 1
ATOM 899 O O . PHE A 1 116 ? -4.426 0.617 3.409 1.00 98.56 116 PHE A O 1
ATOM 906 N N . ILE A 1 117 ? -5.454 0.797 1.443 1.00 98.75 117 ILE A N 1
ATOM 907 C CA . ILE A 1 117 ? -4.524 -0.071 0.718 1.00 98.75 117 ILE A CA 1
ATOM 908 C C . ILE A 1 117 ? -3.533 0.779 -0.071 1.00 98.75 117 ILE A C 1
ATOM 910 O O . ILE A 1 117 ? -3.904 1.572 -0.936 1.00 98.75 117 ILE A O 1
ATOM 914 N N . THR A 1 118 ? -2.249 0.584 0.218 1.00 98.81 118 THR A N 1
ATOM 915 C CA . THR A 1 118 ? -1.132 1.164 -0.529 1.00 98.81 118 THR A CA 1
ATOM 916 C C . THR A 1 118 ? -0.412 0.081 -1.321 1.00 98.81 118 THR A C 1
ATOM 918 O O . THR A 1 118 ? -0.027 -0.952 -0.773 1.00 98.81 118 THR A O 1
ATOM 921 N N . THR A 1 119 ? -0.177 0.325 -2.608 1.00 98.75 119 THR A N 1
ATOM 922 C CA . THR A 1 119 ? 0.755 -0.479 -3.413 1.00 98.75 119 THR A CA 1
ATOM 923 C C . THR A 1 119 ? 1.675 0.422 -4.228 1.00 98.75 119 THR A C 1
ATOM 925 O O . THR A 1 119 ? 1.529 1.647 -4.268 1.00 98.75 119 THR A O 1
ATOM 928 N N . LYS A 1 120 ? 2.676 -0.182 -4.858 1.00 98.62 120 LYS A N 1
ATOM 929 C CA . LYS A 1 120 ? 3.735 0.518 -5.575 1.00 98.62 120 LYS A CA 1
ATOM 930 C C . LYS A 1 120 ? 3.988 -0.165 -6.902 1.00 98.62 120 LYS A C 1
ATOM 932 O O . LYS A 1 120 ? 3.995 -1.395 -6.977 1.00 98.62 120 LYS A O 1
ATOM 937 N N . LEU A 1 121 ? 4.241 0.644 -7.919 1.00 97.69 121 LEU A N 1
ATOM 938 C CA . LEU A 1 121 ? 4.748 0.184 -9.200 1.00 97.69 121 LEU A CA 1
ATOM 939 C C . LEU A 1 121 ? 6.273 0.174 -9.163 1.00 97.69 121 LEU A C 1
ATOM 941 O O . LEU A 1 121 ? 6.892 1.173 -8.797 1.00 97.69 121 LEU A O 1
ATOM 945 N N . PHE A 1 122 ? 6.884 -0.939 -9.554 1.00 96.19 122 PHE A N 1
ATOM 946 C CA . PHE A 1 122 ? 8.323 -1.007 -9.782 1.00 96.19 122 PHE A CA 1
ATOM 947 C C . PHE A 1 122 ? 8.700 -0.306 -11.097 1.00 96.19 122 PHE A C 1
ATOM 949 O O . PHE A 1 122 ? 7.895 -0.275 -12.026 1.00 96.19 122 PHE A O 1
ATOM 956 N N . PRO A 1 123 ? 9.932 0.208 -11.226 1.00 95.00 123 PRO A N 1
ATOM 957 C CA . PRO A 1 123 ? 10.457 0.831 -12.436 1.00 95.00 123 PRO A CA 1
ATOM 958 C C . PRO A 1 123 ? 10.085 0.282 -13.819 1.00 95.00 123 PRO A C 1
ATOM 960 O O . PRO A 1 123 ? 9.910 1.085 -14.735 1.00 95.00 123 PRO A O 1
ATOM 963 N N . GLN A 1 124 ? 9.948 -1.037 -14.018 1.00 92.50 124 GLN A N 1
ATOM 964 C CA . GLN A 1 124 ? 9.565 -1.556 -15.344 1.00 92.50 124 GLN A CA 1
ATOM 965 C C . GLN A 1 124 ? 8.136 -1.153 -15.746 1.00 92.50 124 GL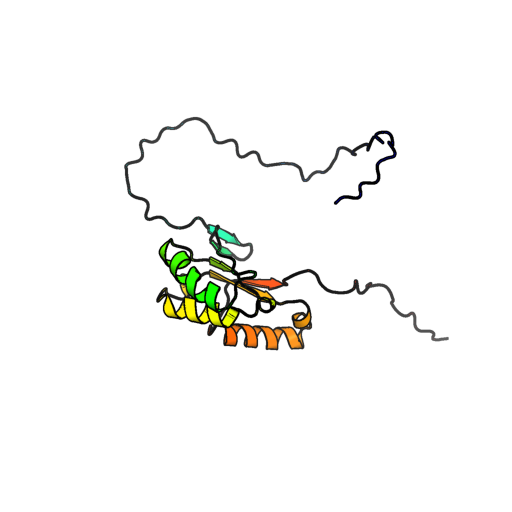N A C 1
ATOM 967 O O . GLN A 1 124 ? 7.817 -1.148 -16.931 1.00 92.50 124 GLN A O 1
ATOM 972 N N . SER A 1 125 ? 7.309 -0.765 -14.776 1.00 94.12 125 SER A N 1
ATOM 973 C CA . SER A 1 125 ? 5.931 -0.316 -14.957 1.00 94.12 125 SER A CA 1
ATOM 974 C C . SER A 1 125 ? 5.802 1.187 -15.238 1.00 94.12 125 SER A C 1
ATOM 976 O O . SER A 1 125 ? 4.692 1.671 -15.411 1.00 94.12 125 SER A O 1
ATOM 978 N N . TYR A 1 126 ? 6.891 1.966 -15.242 1.00 93.25 126 TYR A N 1
ATOM 979 C CA . TYR A 1 126 ? 6.814 3.434 -15.371 1.00 93.25 126 TYR A CA 1
ATOM 980 C C . TYR A 1 126 ? 6.425 3.962 -16.758 1.00 93.25 126 TYR A C 1
ATOM 982 O O . TYR A 1 126 ? 5.753 4.997 -16.808 1.00 93.25 126 TYR A O 1
ATOM 990 N N . PRO A 1 127 ? 6.816 3.330 -17.885 1.00 92.38 127 PRO A N 1
ATOM 991 C CA . PRO A 1 127 ? 6.382 3.785 -19.203 1.00 92.38 127 PRO A CA 1
ATOM 992 C C . PRO A 1 127 ? 4.853 3.848 -19.295 1.00 92.38 127 PRO A C 1
ATOM 994 O O . PRO A 1 127 ? 4.179 2.909 -18.888 1.00 92.38 127 PRO A O 1
ATOM 997 N N . LEU A 1 128 ? 4.303 4.937 -19.843 1.00 88.19 128 LEU A N 1
ATOM 998 C CA . LEU A 1 128 ? 2.869 5.262 -19.761 1.00 88.19 128 LEU A CA 1
ATOM 999 C C . LEU A 1 128 ? 1.937 4.121 -20.205 1.00 88.19 128 LEU A C 1
ATOM 1001 O O . LEU A 1 128 ? 0.983 3.798 -19.497 1.00 88.19 128 LEU A O 1
ATOM 1005 N N . GLU A 1 129 ? 2.225 3.508 -21.353 1.00 88.62 129 GLU A N 1
ATOM 1006 C CA . GLU A 1 129 ? 1.421 2.402 -21.888 1.00 88.62 129 GLU A CA 1
ATOM 1007 C C . GLU A 1 129 ? 1.467 1.169 -20.973 1.00 88.62 129 GLU A C 1
ATOM 1009 O O . GLU A 1 129 ? 0.442 0.537 -20.721 1.00 88.62 129 GLU A O 1
ATOM 1014 N N . GLN A 1 130 ? 2.640 0.867 -20.407 1.00 92.50 130 GLN A N 1
ATOM 1015 C CA . GLN A 1 130 ? 2.823 -0.250 -19.479 1.00 92.50 130 GLN A CA 1
ATOM 1016 C C . GLN A 1 130 ? 2.178 0.034 -18.116 1.00 92.50 130 GLN A C 1
ATOM 1018 O O . GLN A 1 130 ? 1.570 -0.853 -17.522 1.00 92.50 130 GLN A O 1
ATOM 1023 N N . CYS A 1 131 ? 2.255 1.280 -17.648 1.00 94.31 131 CYS A N 1
ATOM 1024 C CA . CYS A 1 131 ? 1.736 1.719 -16.357 1.00 94.31 131 CYS A CA 1
ATOM 1025 C C . CYS A 1 131 ? 0.246 1.400 -16.207 1.00 94.31 131 CYS A C 1
ATOM 1027 O O . CYS A 1 131 ? -0.161 0.810 -15.210 1.00 94.31 131 CYS A O 1
ATOM 1029 N N . ARG A 1 132 ? -0.565 1.709 -17.227 1.00 94.94 132 ARG A N 1
ATOM 1030 C CA . ARG A 1 132 ? -2.007 1.408 -17.216 1.00 94.94 132 ARG A CA 1
ATOM 1031 C C . ARG A 1 132 ? -2.274 -0.092 -17.095 1.00 94.94 132 ARG A C 1
ATOM 1033 O O . ARG A 1 132 ? -3.017 -0.513 -16.213 1.00 94.94 132 ARG A O 1
ATOM 1040 N N . ALA A 1 133 ? -1.615 -0.895 -17.931 1.00 96.81 133 ALA A N 1
ATOM 1041 C CA . ALA A 1 133 ? -1.773 -2.347 -17.916 1.00 96.81 133 ALA A CA 1
ATOM 1042 C C . ALA A 1 133 ? -1.340 -2.969 -16.576 1.00 96.81 133 ALA A C 1
ATOM 1044 O O . ALA A 1 133 ? -1.978 -3.910 -16.091 1.00 96.81 133 ALA A O 1
ATOM 1045 N N . ASP A 1 134 ? -0.284 -2.431 -15.962 1.00 97.31 134 ASP A N 1
ATOM 1046 C CA . ASP A 1 134 ? 0.232 -2.908 -14.682 1.00 97.31 134 ASP A CA 1
ATOM 1047 C C . ASP A 1 134 ? -0.637 -2.488 -13.498 1.00 97.31 134 ASP A C 1
ATOM 1049 O O . ASP A 1 134 ? -0.778 -3.277 -12.565 1.00 97.31 134 ASP A O 1
ATOM 1053 N N . ILE A 1 135 ? -1.274 -1.313 -13.540 1.00 97.88 135 ILE A N 1
ATOM 1054 C CA . ILE A 1 135 ? -2.299 -0.924 -12.560 1.00 97.88 135 ILE A CA 1
ATOM 1055 C C . ILE A 1 135 ? -3.466 -1.911 -12.615 1.00 97.88 135 ILE A C 1
ATOM 1057 O O . ILE A 1 135 ? -3.826 -2.479 -11.582 1.00 97.88 135 ILE A O 1
ATOM 1061 N N . ASP A 1 136 ? -3.990 -2.204 -13.808 1.00 97.81 136 ASP A N 1
ATOM 1062 C CA . ASP A 1 136 ? -5.079 -3.173 -13.959 1.00 97.81 136 ASP A CA 1
ATOM 1063 C C . ASP A 1 136 ? -4.655 -4.571 -13.486 1.00 97.81 136 ASP A C 1
ATOM 1065 O O . ASP A 1 136 ? -5.431 -5.316 -12.883 1.00 97.81 136 ASP A O 1
ATOM 1069 N N . ALA A 1 137 ? -3.405 -4.959 -13.751 1.00 98.31 137 ALA A N 1
ATOM 1070 C CA . ALA A 1 137 ? -2.864 -6.226 -13.282 1.00 98.31 137 ALA A CA 1
ATOM 1071 C C . ALA A 1 137 ? -2.735 -6.264 -11.755 1.00 98.31 137 ALA A C 1
ATOM 1073 O O . ALA A 1 137 ? -3.002 -7.306 -11.157 1.00 98.31 137 ALA A O 1
ATOM 1074 N N . THR A 1 138 ? -2.353 -5.154 -11.128 1.00 98.56 138 THR A N 1
ATOM 1075 C CA . THR A 1 138 ? -2.305 -5.006 -9.672 1.00 98.56 138 THR A CA 1
ATOM 1076 C C . THR A 1 138 ? -3.695 -5.112 -9.051 1.00 98.56 138 THR A C 1
ATOM 1078 O O . THR A 1 138 ? -3.872 -5.922 -8.144 1.00 98.56 138 THR A O 1
ATOM 1081 N N . LEU A 1 139 ? -4.696 -4.409 -9.588 1.00 98.69 139 LEU A N 1
ATOM 1082 C CA . LEU A 1 139 ? -6.093 -4.510 -9.142 1.00 98.69 139 LEU A CA 1
ATOM 1083 C C . LEU A 1 139 ? -6.616 -5.951 -9.239 1.00 98.69 139 LEU A C 1
ATOM 1085 O O . LEU A 1 139 ? -7.144 -6.488 -8.268 1.00 98.69 139 LEU A O 1
ATOM 1089 N N . ARG A 1 140 ? -6.351 -6.640 -10.360 1.00 98.81 140 ARG A N 1
ATOM 1090 C CA . ARG A 1 140 ? -6.689 -8.068 -10.524 1.00 98.81 140 ARG A CA 1
ATOM 1091 C C . ARG A 1 140 ? -5.973 -8.984 -9.534 1.00 98.81 140 ARG A C 1
ATOM 1093 O O . ARG A 1 140 ? -6.530 -10.003 -9.141 1.00 98.81 140 ARG A O 1
ATOM 1100 N N . ARG A 1 141 ? -4.715 -8.695 -9.178 1.00 98.69 141 ARG A N 1
ATOM 1101 C CA . ARG A 1 141 ? -3.983 -9.496 -8.183 1.00 98.69 141 ARG A CA 1
ATOM 1102 C C . ARG A 1 141 ? -4.538 -9.264 -6.783 1.00 98.69 141 ARG A C 1
ATOM 1104 O O . ARG A 1 141 ? -4.678 -10.239 -6.059 1.00 98.69 141 ARG A O 1
ATOM 1111 N N . LEU A 1 142 ? -4.847 -8.019 -6.432 1.00 98.69 142 LEU A N 1
ATOM 1112 C CA . LEU A 1 142 ? -5.440 -7.650 -5.147 1.00 98.69 142 LEU A CA 1
ATOM 1113 C C . LEU A 1 142 ? -6.910 -8.070 -5.019 1.00 98.69 142 LEU A C 1
ATOM 1115 O O . LEU A 1 142 ? -7.391 -8.144 -3.896 1.00 98.69 142 LEU A O 1
ATOM 1119 N N . ASP A 1 143 ? -7.594 -8.368 -6.129 1.00 98.44 143 ASP A N 1
ATOM 1120 C CA . ASP A 1 143 ? -9.039 -8.642 -6.160 1.00 98.44 143 ASP A CA 1
ATOM 1121 C C . ASP A 1 143 ? -9.848 -7.437 -5.637 1.00 98.44 143 ASP A C 1
ATOM 1123 O O . ASP A 1 143 ? -10.681 -7.561 -4.743 1.00 98.44 143 ASP A O 1
ATOM 1127 N N . MET A 1 144 ? -9.529 -6.239 -6.146 1.00 98.31 144 MET A N 1
ATOM 1128 C CA . MET A 1 144 ? -10.120 -4.963 -5.719 1.00 98.31 144 MET A CA 1
ATOM 1129 C C . MET A 1 144 ? -10.437 -4.061 -6.912 1.00 98.31 144 MET A C 1
ATOM 1131 O O . MET A 1 144 ? -9.700 -4.054 -7.897 1.00 98.31 144 MET A O 1
ATOM 1135 N N . ASP A 1 145 ? -11.466 -3.225 -6.769 1.00 98.25 145 ASP A N 1
ATOM 1136 C CA . ASP A 1 145 ? -11.850 -2.233 -7.784 1.00 98.25 145 ASP A CA 1
ATOM 1137 C C . ASP A 1 145 ? -11.022 -0.941 -7.708 1.00 98.25 145 ASP A C 1
ATOM 1139 O O . ASP A 1 145 ? -10.900 -0.212 -8.692 1.00 98.25 145 ASP A O 1
ATOM 1143 N N . TYR A 1 146 ? -10.439 -0.643 -6.541 1.00 98.38 146 TYR A N 1
ATOM 1144 C CA . TYR A 1 146 ? -9.628 0.553 -6.321 1.00 98.38 146 TYR A CA 1
ATOM 1145 C C . TYR A 1 146 ? -8.520 0.339 -5.278 1.00 98.38 146 TYR A C 1
ATOM 1147 O O . TYR A 1 146 ? -8.567 -0.567 -4.439 1.00 98.38 146 TYR A O 1
ATOM 1155 N N . ILE A 1 147 ? -7.525 1.226 -5.320 1.00 98.25 147 ILE A N 1
ATOM 1156 C CA . ILE A 1 147 ? -6.418 1.339 -4.361 1.00 98.25 147 ILE A CA 1
ATOM 1157 C C . ILE A 1 147 ? -6.435 2.765 -3.806 1.00 98.25 147 ILE A C 1
ATOM 1159 O O . ILE A 1 147 ? -6.670 3.715 -4.554 1.00 98.25 147 ILE A O 1
ATOM 1163 N N . ASP A 1 148 ? -6.176 2.923 -2.512 1.00 98.62 148 ASP A N 1
ATOM 1164 C CA . ASP A 1 148 ? -6.240 4.221 -1.832 1.00 98.62 148 ASP A CA 1
ATOM 1165 C C . ASP A 1 148 ? -5.029 5.098 -2.177 1.00 98.62 148 ASP A C 1
ATOM 1167 O O . ASP A 1 148 ? -5.163 6.300 -2.438 1.00 98.62 148 ASP A O 1
ATOM 1171 N N . LEU A 1 149 ? -3.849 4.474 -2.263 1.00 98.56 149 LEU A N 1
ATOM 1172 C CA . LEU A 1 149 ? -2.595 5.127 -2.621 1.00 98.56 149 LEU A CA 1
ATOM 1173 C C . LEU A 1 149 ? -1.726 4.248 -3.533 1.00 98.56 149 LEU A C 1
ATOM 1175 O O . LEU A 1 149 ? -1.345 3.132 -3.182 1.00 98.56 149 LEU A O 1
ATOM 1179 N N . LEU A 1 150 ? -1.361 4.785 -4.698 1.00 98.06 150 LEU A N 1
ATOM 1180 C CA . LEU A 1 150 ? -0.394 4.180 -5.612 1.00 98.06 150 LEU A CA 1
ATOM 1181 C C . LEU A 1 150 ? 0.888 5.016 -5.631 1.00 98.06 150 LEU A C 1
ATOM 1183 O O . LEU A 1 150 ? 0.837 6.219 -5.882 1.00 98.06 150 LEU A O 1
ATOM 1187 N N . LEU A 1 151 ? 2.036 4.379 -5.404 1.00 97.94 151 LEU A N 1
ATOM 1188 C CA . LEU A 1 151 ? 3.343 5.043 -5.407 1.00 97.94 151 LEU A CA 1
ATOM 1189 C C . LEU A 1 151 ? 4.231 4.552 -6.558 1.00 97.94 151 LEU A C 1
ATOM 1191 O O . LEU A 1 151 ? 4.181 3.389 -6.957 1.00 97.94 151 LEU A O 1
ATOM 1195 N N . LEU A 1 152 ? 5.123 5.420 -7.036 1.00 96.44 152 LEU A N 1
ATOM 1196 C CA . LEU A 1 152 ? 6.314 4.980 -7.763 1.00 96.44 152 LEU A CA 1
ATOM 1197 C C . LEU A 1 152 ? 7.312 4.451 -6.729 1.00 96.44 152 LEU A C 1
ATOM 1199 O O . LEU A 1 152 ? 7.656 5.163 -5.786 1.00 96.44 152 LEU A O 1
ATOM 1203 N N . HIS A 1 153 ? 7.749 3.199 -6.862 1.00 95.94 153 HIS A N 1
ATOM 1204 C CA . HIS A 1 153 ? 8.499 2.511 -5.804 1.00 95.94 153 HIS A CA 1
ATOM 1205 C C . HIS A 1 153 ? 9.874 3.125 -5.528 1.00 95.94 153 HIS A C 1
ATOM 1207 O O . HIS A 1 153 ? 10.360 3.088 -4.402 1.00 95.94 153 HIS A O 1
ATOM 1213 N N . GLN A 1 154 ? 10.492 3.695 -6.556 1.00 93.06 154 GLN A N 1
ATOM 1214 C CA . GLN A 1 154 ? 11.784 4.372 -6.486 1.00 93.06 154 GLN A CA 1
ATOM 1215 C C . GLN A 1 154 ? 11.966 5.294 -7.694 1.00 93.06 154 GLN A C 1
ATOM 1217 O O . GLN A 1 154 ? 11.421 5.012 -8.762 1.00 93.06 154 GLN A O 1
ATOM 1222 N N . PRO A 1 155 ? 12.750 6.372 -7.600 1.00 89.56 155 PRO A N 1
ATOM 1223 C CA . PRO A 1 155 ? 13.141 7.109 -8.792 1.00 89.56 155 PRO A CA 1
ATOM 1224 C C . PRO A 1 155 ? 13.888 6.170 -9.749 1.00 89.56 155 PRO A C 1
ATOM 1226 O O . PRO A 1 155 ? 14.845 5.502 -9.363 1.00 89.56 155 PRO A O 1
ATOM 1229 N N . TYR A 1 156 ? 13.441 6.106 -10.998 1.00 81.44 156 TYR A N 1
ATOM 1230 C CA . TYR A 1 156 ? 14.118 5.357 -12.047 1.00 81.44 156 TYR A CA 1
ATOM 1231 C C . TYR A 1 156 ? 13.910 6.049 -13.384 1.00 81.44 156 TYR A C 1
ATOM 1233 O O . TYR A 1 156 ? 12.790 6.407 -13.742 1.00 81.44 156 TYR A O 1
ATOM 1241 N N . GLY A 1 157 ? 15.014 6.248 -14.090 1.00 66.50 157 GLY A N 1
ATOM 1242 C CA . GLY A 1 157 ? 15.082 6.967 -15.349 1.00 66.50 157 GLY A CA 1
ATOM 1243 C C . GLY A 1 157 ? 16.434 7.656 -15.473 1.00 66.50 157 GLY A C 1
ATOM 1244 O O . GLY A 1 157 ? 16.903 8.297 -14.529 1.00 66.50 157 GLY A O 1
ATOM 1245 N N . GLU A 1 158 ? 17.066 7.514 -16.638 1.00 62.12 158 GLU A N 1
ATOM 1246 C CA . GLU A 1 158 ? 18.127 8.427 -17.047 1.00 62.12 158 GLU A CA 1
ATOM 1247 C C . GLU A 1 158 ? 17.617 9.865 -16.932 1.00 62.12 158 GLU A C 1
ATOM 1249 O O . GLU A 1 158 ? 16.465 10.169 -17.255 1.00 62.12 158 GLU A O 1
ATOM 1254 N N . ARG A 1 159 ? 18.503 10.774 -16.518 1.00 47.12 159 ARG A N 1
ATOM 1255 C CA . ARG A 1 159 ? 18.332 12.187 -16.836 1.00 47.12 159 ARG A CA 1
ATOM 1256 C C . ARG A 1 159 ? 18.321 12.294 -18.358 1.00 47.12 159 ARG A C 1
ATOM 1258 O O . ARG A 1 159 ? 19.378 12.443 -18.962 1.00 47.12 159 ARG A O 1
ATOM 1265 N N . VAL A 1 160 ? 17.151 12.241 -18.989 1.00 43.00 160 VAL A N 1
ATOM 1266 C CA . VAL A 1 160 ? 17.005 12.829 -20.318 1.00 43.00 160 VAL A CA 1
ATOM 1267 C C . VAL A 1 160 ? 17.261 14.311 -20.111 1.00 43.00 160 VAL A C 1
ATOM 1269 O O . VAL A 1 160 ? 16.425 15.058 -19.605 1.00 43.00 160 VAL A O 1
ATOM 1272 N N . HIS A 1 161 ? 18.500 14.703 -20.384 1.00 38.66 161 HIS A N 1
ATOM 1273 C CA . HIS A 1 161 ? 18.894 16.084 -20.511 1.00 38.66 161 HIS A CA 1
ATOM 1274 C C . HIS A 1 161 ? 17.934 16.725 -21.514 1.00 38.66 161 HIS A C 1
ATOM 1276 O O . HIS A 1 161 ? 18.005 16.452 -22.711 1.00 38.66 161 HIS A O 1
ATOM 1282 N N . ALA A 1 162 ? 17.038 17.588 -21.038 1.00 41.41 162 ALA A N 1
ATOM 1283 C CA . ALA A 1 162 ? 16.447 18.610 -21.885 1.00 41.41 162 ALA A CA 1
ATOM 1284 C C . ALA A 1 162 ? 17.589 19.560 -22.272 1.00 41.41 162 ALA A C 1
ATOM 1286 O O . ALA A 1 162 ? 17.904 20.509 -21.558 1.00 41.41 162 ALA A O 1
ATOM 1287 N N . GLY A 1 163 ? 18.308 19.196 -23.330 1.00 47.31 163 GLY A N 1
ATOM 1288 C CA . GLY A 1 163 ? 19.524 19.874 -23.739 1.00 47.31 163 GLY A CA 1
ATOM 1289 C C . GLY A 1 163 ? 20.205 19.231 -24.936 1.00 47.31 163 GLY A C 1
ATOM 1290 O O . GLY A 1 163 ? 21.408 19.036 -24.870 1.00 47.31 163 GLY A O 1
ATOM 1291 N N . VAL A 1 164 ? 19.466 18.923 -26.008 1.00 44.25 164 VAL A N 1
ATOM 1292 C CA . VAL A 1 164 ? 19.986 19.039 -27.384 1.00 44.25 164 VAL A CA 1
ATOM 1293 C C . VAL A 1 164 ? 18.816 19.398 -28.308 1.00 44.25 164 VAL A C 1
ATOM 1295 O O . VAL A 1 164 ? 18.198 18.537 -28.930 1.00 44.25 164 VAL A O 1
ATOM 1298 N N . GLU A 1 165 ? 18.498 20.690 -28.407 1.00 42.50 165 GLU A N 1
ATOM 1299 C CA . GLU A 1 165 ? 17.881 21.205 -29.629 1.00 42.50 165 GLU A CA 1
ATOM 1300 C C . GLU A 1 165 ? 18.917 21.046 -30.744 1.00 42.50 165 GLU A C 1
ATOM 1302 O O . GLU A 1 165 ? 19.915 21.769 -30.809 1.00 42.50 165 GLU A O 1
ATOM 1307 N N . GLY A 1 166 ? 18.713 20.042 -31.596 1.00 39.56 166 GLY A N 1
ATOM 1308 C CA . GLY A 1 166 ? 19.453 19.906 -32.838 1.00 39.56 166 GLY A CA 1
ATOM 1309 C C . GLY A 1 166 ? 19.198 21.138 -33.697 1.00 39.56 166 GLY A C 1
ATOM 1310 O O . GLY A 1 166 ? 18.153 21.249 -34.332 1.00 39.56 166 GLY A O 1
ATOM 1311 N N . HIS A 1 167 ? 20.155 22.064 -33.715 1.00 41.84 167 HIS A N 1
ATOM 1312 C CA . HIS A 1 167 ? 20.214 23.103 -34.732 1.00 41.84 167 HIS A CA 1
ATOM 1313 C C . HIS A 1 167 ? 20.289 22.420 -36.098 1.00 41.84 167 HIS A C 1
ATOM 1315 O O . HIS A 1 167 ? 21.275 21.757 -36.432 1.00 41.84 167 HIS A O 1
ATOM 1321 N N . GLY A 1 168 ? 19.215 22.572 -36.871 1.00 35.09 168 GLY A N 1
ATOM 1322 C CA . GLY A 1 168 ? 19.176 22.189 -38.268 1.00 35.09 168 GLY A CA 1
ATOM 1323 C C . GLY A 1 168 ? 20.298 22.888 -39.028 1.00 35.09 168 GLY A C 1
ATOM 1324 O O . GLY A 1 168 ? 20.420 24.110 -39.002 1.00 35.09 168 GLY A O 1
ATOM 1325 N N . ARG A 1 169 ? 21.119 22.103 -39.725 1.00 42.69 169 ARG A N 1
ATOM 1326 C CA . ARG A 1 169 ? 21.935 22.620 -40.821 1.00 42.69 169 ARG A CA 1
ATOM 1327 C C . ARG A 1 169 ? 21.019 22.821 -42.024 1.00 42.69 169 ARG A C 1
ATOM 1329 O O . ARG A 1 169 ? 20.674 21.857 -42.700 1.00 42.69 169 ARG A O 1
ATOM 1336 N N . GLY A 1 170 ? 20.629 24.067 -42.258 1.00 39.28 170 GLY A N 1
ATOM 1337 C CA . GLY A 1 170 ? 20.141 24.553 -43.542 1.00 39.28 170 GLY A CA 1
ATOM 1338 C C . GLY A 1 170 ? 20.982 25.758 -43.956 1.00 39.28 170 GLY A C 1
ATOM 1339 O O . GLY A 1 170 ? 21.127 26.680 -43.155 1.00 39.28 170 GLY A O 1
ATOM 1340 N N . GLY A 1 171 ? 21.524 25.727 -45.178 1.00 33.06 171 GLY A N 1
ATOM 1341 C CA . GLY A 1 171 ? 22.297 26.813 -45.796 1.00 33.06 171 GLY A CA 1
ATOM 1342 C C . GLY A 1 171 ? 23.717 26.415 -46.142 1.00 33.06 171 GLY A C 1
ATOM 1343 O O . GLY A 1 171 ? 24.596 26.644 -45.286 1.00 33.06 171 GLY A O 1
#

pLDDT: mean 76.76, std 27.42, range [24.67, 98.81]

Radius of gyration: 25.13 Å; chains: 1; bounding box: 63×47×81 Å

Sequence (171 aa):
MCNERKRRAGAPMGVDTPASAPWLKTQQNTVPEGRRQRGTEDEEEGNMLEFTMNDGRRIPAVGYGVFLMTPAEVEAHLPEAFAVGYRHIDTANAYFNEKAVGRAVRASGIPREELFITTKLFPQSYPLEQCRADIDATLRRLDMDYIDLLLLHQPYGERVHAGVEGHGRGG